Protein AF-A0A819LTK5-F1 (afdb_monomer_lite)

Sequence (86 aa):
MSNFLKSIQPALNEIVYDITGVTLSDRFNPYKKLFEDTIIHRANINVEKSKVEKSIQGLKEKYIIHAQDKKADLLQFLIKRFNNRP

Organism: NCBI:txid433720

Foldseek 3Di:
DDPVCVVCVVVLQVVLCVVPVDHPPDPDDVSSVVVSVVCVVCVPDDDDPVVVVVVLVVVLVVCVVVVNNVVSVVSVVVVVCVVPDD

pLDDT: mean 87.12, std 10.28, range [57.06, 98.31]

Structure (mmCIF, N/CA/C/O backbone):
data_AF-A0A819LTK5-F1
#
_entry.id   AF-A0A819LTK5-F1
#
loop_
_atom_site.group_PDB
_atom_site.id
_atom_site.type_symbol
_atom_site.label_atom_id
_atom_site.label_alt_id
_atom_site.label_comp_id
_atom_site.label_asym_id
_atom_site.label_entity_id
_atom_site.label_seq_id
_atom_site.pdbx_PDB_ins_code
_atom_site.Cartn_x
_atom_site.Cartn_y
_atom_site.Cartn_z
_atom_site.occupancy
_atom_site.B_iso_or_equiv
_atom_site.auth_seq_id
_atom_site.auth_comp_id
_atom_site.auth_asym_id
_atom_site.auth_atom_id
_atom_site.pdbx_PDB_model_num
ATOM 1 N N . MET A 1 1 ? 24.447 -2.730 -14.387 1.00 58.28 1 MET A N 1
ATOM 2 C CA . MET A 1 1 ? 23.076 -3.030 -13.910 1.00 58.28 1 MET A CA 1
ATOM 3 C C . MET A 1 1 ? 23.131 -4.244 -12.982 1.00 58.28 1 MET A C 1
ATOM 5 O O . MET A 1 1 ? 23.583 -5.285 -13.451 1.00 58.28 1 MET A O 1
ATOM 9 N N . SER A 1 2 ? 22.761 -4.115 -11.696 1.00 71.88 2 SER A N 1
ATOM 10 C CA . SER A 1 2 ? 22.848 -5.212 -10.705 1.00 71.88 2 SER A CA 1
ATOM 11 C C . SER A 1 2 ? 21.913 -6.384 -11.050 1.00 71.88 2 SER A C 1
ATOM 13 O O . SER A 1 2 ? 20.883 -6.185 -11.697 1.00 71.88 2 SER A O 1
ATOM 15 N N . ASN A 1 3 ? 22.251 -7.607 -10.618 1.00 79.69 3 ASN A N 1
ATOM 16 C CA . ASN A 1 3 ? 21.407 -8.797 -10.834 1.00 79.69 3 ASN A CA 1
ATOM 17 C C . ASN A 1 3 ? 20.024 -8.658 -10.176 1.00 79.69 3 ASN A C 1
ATOM 19 O O . ASN A 1 3 ? 19.036 -9.123 -10.732 1.00 79.69 3 ASN A O 1
ATOM 23 N N . PHE A 1 4 ? 19.957 -7.946 -9.050 1.00 82.31 4 PHE A N 1
ATOM 24 C CA . PHE A 1 4 ? 18.714 -7.602 -8.364 1.00 82.31 4 PHE A CA 1
ATOM 25 C C . PHE A 1 4 ? 17.804 -6.699 -9.209 1.00 82.31 4 PHE A C 1
ATOM 27 O O . PHE A 1 4 ? 16.631 -6.998 -9.393 1.00 82.31 4 PHE A O 1
ATOM 34 N N . LEU A 1 5 ? 18.337 -5.615 -9.787 1.00 79.25 5 LEU A N 1
ATOM 35 C CA . LEU A 1 5 ? 17.518 -4.727 -10.618 1.00 79.25 5 LEU A CA 1
ATOM 36 C C . LEU A 1 5 ? 16.999 -5.444 -11.856 1.00 79.25 5 LEU A C 1
ATOM 38 O O . LEU A 1 5 ? 15.851 -5.244 -12.228 1.00 79.25 5 LEU A O 1
ATOM 42 N N . LYS A 1 6 ? 17.824 -6.304 -12.467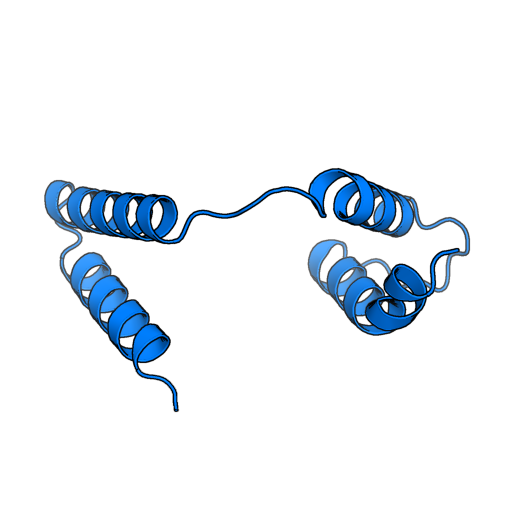 1.00 84.94 6 LYS A N 1
ATOM 43 C CA . LYS A 1 6 ? 17.410 -7.131 -13.607 1.00 84.94 6 LYS A CA 1
ATOM 44 C C . LYS A 1 6 ? 16.259 -8.073 -13.247 1.00 84.94 6 LYS A C 1
ATOM 46 O O . LYS A 1 6 ? 15.349 -8.209 -14.058 1.00 84.94 6 LYS A O 1
ATOM 51 N N . SER A 1 7 ? 16.272 -8.689 -12.061 1.00 88.00 7 SER A N 1
ATOM 52 C CA . SER A 1 7 ? 15.225 -9.640 -11.664 1.00 88.00 7 SER A CA 1
ATOM 53 C C . SER A 1 7 ? 13.875 -8.978 -11.390 1.00 88.00 7 SER A C 1
ATOM 55 O O . SER A 1 7 ? 12.850 -9.630 -11.546 1.00 88.00 7 SER A O 1
ATOM 57 N N . ILE A 1 8 ? 13.855 -7.693 -11.020 1.00 87.00 8 ILE A N 1
ATOM 58 C CA . ILE A 1 8 ? 12.610 -6.951 -10.767 1.00 87.00 8 ILE A CA 1
ATOM 59 C C . ILE A 1 8 ? 12.106 -6.154 -11.978 1.00 87.00 8 ILE A C 1
ATOM 61 O O . ILE A 1 8 ? 11.036 -5.559 -11.893 1.00 87.00 8 ILE A O 1
ATOM 65 N N . GLN A 1 9 ? 12.840 -6.131 -13.099 1.00 85.12 9 GLN A N 1
ATOM 66 C CA . GLN A 1 9 ? 12.478 -5.329 -14.276 1.00 85.12 9 GLN A CA 1
ATOM 67 C C . GLN A 1 9 ? 11.046 -5.556 -14.783 1.00 85.12 9 GLN A C 1
ATOM 69 O O . GLN A 1 9 ? 10.387 -4.560 -15.068 1.00 85.12 9 GLN A O 1
ATOM 74 N N . PRO A 1 10 ? 10.526 -6.797 -14.895 1.00 87.88 10 PRO A N 1
ATOM 75 C CA . PRO A 1 10 ? 9.154 -7.009 -15.358 1.00 87.88 10 PRO A CA 1
ATOM 76 C C . PRO A 1 10 ? 8.117 -6.339 -14.445 1.00 87.88 10 PRO A C 1
ATOM 78 O O . PRO A 1 10 ? 7.314 -5.543 -14.917 1.00 87.88 10 PRO A O 1
ATOM 81 N N . ALA A 1 11 ? 8.213 -6.560 -13.131 1.00 88.31 11 ALA A N 1
ATOM 82 C CA . ALA A 1 11 ? 7.307 -5.955 -12.153 1.00 88.31 11 ALA A CA 1
ATOM 83 C C . ALA A 1 11 ? 7.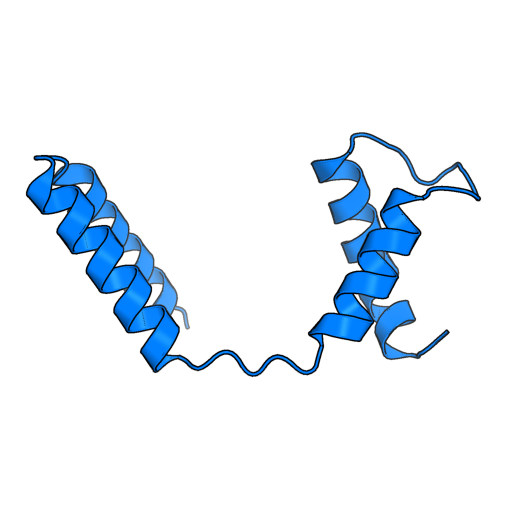456 -4.427 -12.093 1.00 88.31 11 ALA A C 1
ATOM 85 O O . ALA A 1 11 ? 6.478 -3.696 -11.976 1.00 88.31 11 ALA A O 1
ATOM 86 N N . LEU A 1 12 ? 8.687 -3.924 -12.205 1.00 86.69 12 LEU A N 1
ATOM 87 C CA . LEU A 1 12 ? 8.952 -2.491 -12.249 1.00 86.69 12 LEU A CA 1
ATOM 88 C C . LEU A 1 12 ? 8.294 -1.832 -13.462 1.00 86.69 12 LEU A C 1
ATOM 90 O O . LEU A 1 12 ? 7.755 -0.734 -13.360 1.00 86.69 12 LEU A O 1
ATOM 94 N N . ASN A 1 13 ? 8.337 -2.512 -14.604 1.00 84.62 13 ASN A N 1
ATOM 95 C CA . ASN A 1 13 ? 7.745 -2.030 -15.837 1.00 84.62 13 ASN A CA 1
ATOM 96 C C . ASN A 1 13 ? 6.219 -1.930 -15.741 1.00 84.62 13 ASN A C 1
ATOM 98 O O . ASN A 1 13 ? 5.652 -0.925 -16.169 1.00 84.62 13 ASN A O 1
ATOM 102 N N . GLU A 1 14 ? 5.581 -2.941 -15.150 1.00 87.62 14 GLU A N 1
ATOM 103 C CA . GLU A 1 14 ? 4.142 -2.948 -14.872 1.00 87.62 14 GLU A CA 1
ATOM 104 C C . GLU A 1 14 ? 3.761 -1.808 -13.923 1.00 87.62 14 GLU A C 1
ATOM 106 O O . GLU A 1 14 ? 2.901 -1.001 -14.253 1.00 87.62 14 GLU A O 1
ATOM 111 N N . ILE A 1 15 ? 4.483 -1.648 -12.808 1.00 87.62 15 ILE A N 1
ATOM 112 C CA . ILE A 1 15 ? 4.218 -0.581 -11.828 1.00 87.62 15 ILE A CA 1
ATOM 113 C C . ILE A 1 15 ? 4.352 0.814 -12.452 1.00 87.62 15 ILE A C 1
ATOM 115 O O . ILE A 1 15 ? 3.537 1.697 -12.182 1.00 87.62 15 ILE A O 1
ATOM 119 N N . VAL A 1 16 ? 5.376 1.037 -13.283 1.00 85.94 16 VAL A N 1
ATOM 120 C CA . VAL A 1 16 ? 5.549 2.321 -13.977 1.00 85.94 16 VAL A CA 1
ATOM 121 C C . VAL A 1 16 ? 4.361 2.586 -14.899 1.00 85.94 16 VAL A C 1
ATOM 123 O O . VAL A 1 16 ? 3.840 3.702 -14.895 1.00 85.94 16 VAL A O 1
ATOM 126 N N . TYR A 1 17 ? 3.901 1.583 -15.647 1.00 86.94 17 TYR A N 1
ATOM 127 C CA . TYR A 1 17 ? 2.735 1.724 -16.514 1.00 86.94 17 TYR A CA 1
ATOM 128 C C . TYR A 1 17 ? 1.445 1.967 -15.717 1.00 86.94 17 TYR A C 1
ATOM 130 O O . TYR A 1 17 ? 0.740 2.928 -16.005 1.00 86.94 17 TYR A O 1
ATOM 138 N N . ASP A 1 18 ? 1.175 1.182 -14.676 1.00 88.56 18 ASP A N 1
ATOM 139 C CA . ASP A 1 18 ? -0.049 1.289 -13.871 1.00 88.56 18 ASP A CA 1
ATOM 140 C C . ASP A 1 18 ? -0.181 2.652 -13.174 1.00 88.56 18 ASP A C 1
ATOM 142 O O . ASP A 1 18 ? -1.285 3.171 -13.010 1.00 88.56 18 ASP A O 1
ATOM 146 N N . ILE A 1 19 ? 0.944 3.253 -12.770 1.00 87.38 19 ILE A N 1
ATOM 147 C CA . ILE A 1 19 ? 0.959 4.556 -12.092 1.00 87.38 19 ILE A CA 1
ATOM 148 C C . ILE A 1 19 ? 0.937 5.717 -13.091 1.00 87.38 19 ILE A C 1
ATOM 150 O O . ILE A 1 19 ? 0.277 6.725 -12.841 1.00 87.38 19 ILE A O 1
ATOM 154 N N . THR A 1 20 ? 1.698 5.622 -14.186 1.00 84.94 20 THR A N 1
ATOM 155 C CA . THR A 1 20 ? 1.943 6.771 -15.081 1.00 84.94 20 THR A CA 1
ATOM 156 C C . THR A 1 20 ? 1.151 6.722 -16.385 1.00 84.94 20 THR A C 1
ATOM 158 O O . THR A 1 20 ? 1.058 7.735 -17.073 1.00 84.94 20 THR A O 1
ATOM 161 N N . GLY A 1 21 ? 0.603 5.563 -16.754 1.00 82.44 21 GLY A N 1
ATOM 162 C CA . GLY A 1 21 ? -0.009 5.303 -18.060 1.00 82.44 21 GLY A CA 1
ATOM 163 C C . GLY A 1 21 ? 0.989 5.250 -19.224 1.00 82.44 21 GLY A C 1
ATOM 164 O O . GLY A 1 21 ? 0.577 5.130 -20.376 1.00 82.44 21 GLY A O 1
ATOM 165 N N . VAL A 1 22 ? 2.298 5.355 -18.961 1.00 78.62 22 VAL A N 1
ATOM 166 C CA . VAL A 1 22 ? 3.330 5.447 -20.002 1.00 78.62 22 VAL A CA 1
ATOM 167 C C . VAL A 1 22 ? 3.888 4.066 -20.328 1.00 78.62 22 VAL A C 1
ATOM 169 O O . VAL A 1 22 ? 4.508 3.410 -19.489 1.00 78.62 22 VAL A O 1
ATOM 172 N N . THR A 1 23 ? 3.719 3.636 -21.579 1.00 69.44 23 THR A N 1
ATOM 173 C CA . THR A 1 23 ? 4.326 2.407 -22.097 1.00 69.44 23 THR A CA 1
ATOM 174 C C . THR A 1 23 ? 5.824 2.581 -22.339 1.00 69.44 23 THR A C 1
ATOM 176 O O . THR A 1 23 ? 6.298 3.610 -22.810 1.00 69.44 23 THR A O 1
ATOM 179 N N . LEU A 1 24 ? 6.596 1.534 -22.060 1.00 62.06 24 LEU A N 1
ATOM 180 C CA . LEU A 1 24 ? 8.064 1.554 -22.069 1.00 62.06 24 LEU A CA 1
ATOM 181 C C . LEU A 1 24 ? 8.720 1.425 -23.448 1.00 62.06 24 LEU A C 1
ATOM 183 O O . LEU A 1 24 ? 9.916 1.148 -23.537 1.00 62.06 24 LEU A O 1
ATOM 187 N N . SER A 1 25 ? 7.963 1.629 -24.525 1.00 62.44 25 SER A N 1
ATOM 188 C CA . SER A 1 25 ? 8.522 1.714 -25.877 1.00 62.44 25 SER A CA 1
ATOM 189 C C . SER A 1 25 ? 9.513 2.875 -26.023 1.00 62.44 25 SER A C 1
ATOM 191 O O . SER A 1 25 ? 10.388 2.822 -26.889 1.00 62.44 25 SER A O 1
ATOM 193 N N . ASP A 1 26 ? 9.438 3.881 -25.146 1.00 58.72 26 ASP A N 1
ATOM 194 C CA . ASP A 1 26 ? 10.396 4.978 -25.101 1.00 58.72 26 ASP A CA 1
ATOM 195 C C . ASP A 1 26 ? 11.647 4.604 -24.303 1.00 58.72 26 ASP A C 1
ATOM 197 O O . ASP A 1 26 ? 11.645 4.492 -23.075 1.00 58.72 26 ASP A O 1
ATOM 201 N N . ARG A 1 27 ? 12.774 4.494 -25.018 1.00 57.06 27 ARG A N 1
ATOM 202 C CA . ARG A 1 27 ? 14.119 4.254 -24.455 1.00 57.06 27 ARG A CA 1
ATOM 203 C C . ARG A 1 27 ? 14.569 5.327 -23.448 1.00 57.06 27 ARG A C 1
ATOM 205 O O . ARG A 1 27 ? 15.587 5.141 -22.789 1.00 57.06 27 ARG A O 1
ATOM 212 N N . PHE A 1 28 ? 13.816 6.419 -23.319 1.00 60.47 28 PHE A N 1
ATOM 213 C CA . PHE A 1 28 ? 14.051 7.533 -22.405 1.00 60.47 28 PHE A CA 1
ATOM 214 C C . PHE A 1 28 ? 12.853 7.767 -21.477 1.00 60.47 28 PHE A C 1
ATOM 216 O O . PHE A 1 28 ? 12.410 8.898 -21.338 1.00 60.47 28 PHE A O 1
ATOM 223 N N . ASN A 1 29 ? 12.312 6.726 -20.837 1.00 73.56 29 ASN A N 1
ATOM 224 C CA . ASN A 1 29 ? 11.266 6.914 -19.828 1.00 73.56 29 ASN A CA 1
ATOM 225 C C . ASN A 1 29 ? 11.884 7.422 -18.497 1.00 73.56 29 ASN A C 1
ATOM 227 O O . ASN A 1 29 ? 12.504 6.631 -17.773 1.00 73.56 29 ASN A O 1
ATOM 231 N N . PRO A 1 30 ? 11.729 8.717 -18.139 1.00 80.44 30 PRO A N 1
ATOM 232 C CA . PRO A 1 30 ? 12.316 9.278 -16.921 1.00 80.44 30 PRO A CA 1
ATOM 233 C C . PRO A 1 30 ? 11.694 8.694 -15.646 1.00 80.44 30 PRO A C 1
ATOM 235 O O . PRO A 1 30 ? 12.369 8.624 -14.619 1.00 80.44 30 PRO A O 1
ATOM 238 N N . TYR A 1 31 ? 10.443 8.224 -15.707 1.00 82.12 31 TYR A N 1
ATOM 239 C CA . TYR A 1 31 ? 9.771 7.587 -14.577 1.00 82.12 31 TYR A CA 1
ATOM 240 C C . TYR A 1 31 ? 10.426 6.256 -14.239 1.00 82.12 31 TYR A C 1
ATOM 242 O O . TYR A 1 31 ? 10.725 6.000 -13.079 1.00 82.12 31 TYR A O 1
ATOM 250 N N . LYS A 1 32 ? 10.754 5.437 -15.241 1.00 81.69 32 LYS A N 1
ATOM 251 C CA . LYS A 1 32 ? 11.446 4.170 -14.991 1.00 81.69 32 LYS A CA 1
ATOM 252 C C . LYS A 1 32 ? 12.763 4.377 -14.246 1.00 81.69 32 LYS A C 1
ATOM 254 O O . LYS A 1 32 ? 12.990 3.738 -13.223 1.00 81.69 32 LYS A O 1
ATOM 259 N N . LYS A 1 33 ? 13.589 5.317 -14.713 1.00 85.00 33 LYS A N 1
ATOM 260 C CA . LYS A 1 33 ? 14.863 5.641 -14.060 1.00 85.00 33 LYS A CA 1
ATOM 261 C C . LYS A 1 33 ? 14.662 6.140 -12.625 1.00 85.00 33 LYS A C 1
ATOM 263 O O . LYS A 1 33 ? 15.343 5.673 -11.720 1.00 85.00 33 LYS A O 1
ATOM 268 N N . LEU A 1 34 ? 13.688 7.026 -12.403 1.00 87.75 34 LEU A N 1
ATOM 269 C CA . LEU A 1 34 ? 13.348 7.518 -11.065 1.00 87.75 34 LEU A CA 1
ATOM 270 C C . LEU A 1 34 ? 12.973 6.376 -10.105 1.00 87.75 34 LEU A C 1
ATOM 272 O O . LEU A 1 34 ? 13.409 6.374 -8.952 1.00 87.75 34 LEU A O 1
ATOM 276 N N . PHE A 1 35 ? 12.175 5.407 -10.561 1.00 87.44 35 PHE A N 1
ATOM 277 C CA . PHE A 1 35 ? 11.795 4.259 -9.739 1.00 87.44 35 PHE A CA 1
ATOM 278 C C . PHE A 1 35 ? 12.988 3.327 -9.468 1.00 87.44 35 PHE A C 1
ATOM 280 O O . PHE A 1 35 ? 13.160 2.903 -8.326 1.00 87.44 35 PHE A O 1
ATOM 287 N N . GLU A 1 36 ? 13.837 3.050 -10.468 1.00 86.19 36 GLU A N 1
ATOM 288 C CA . GLU A 1 36 ? 15.081 2.281 -10.281 1.00 86.19 36 GLU A CA 1
ATOM 289 C C . GLU A 1 36 ? 15.981 2.930 -9.220 1.00 86.19 36 GLU A C 1
ATOM 291 O O . GLU A 1 36 ? 16.354 2.276 -8.243 1.00 86.19 36 GLU A O 1
ATOM 296 N N . ASP A 1 37 ? 16.257 4.230 -9.361 1.00 88.38 37 ASP A N 1
ATOM 297 C CA . ASP A 1 37 ? 17.088 4.998 -8.429 1.00 88.38 37 ASP A CA 1
ATOM 298 C C . ASP A 1 37 ? 16.480 5.007 -7.014 1.00 88.38 37 ASP A C 1
ATOM 300 O O . ASP A 1 37 ? 17.186 4.826 -6.017 1.00 88.38 37 ASP A O 1
ATOM 304 N N . THR A 1 38 ? 15.152 5.139 -6.913 1.00 88.31 38 THR A N 1
ATOM 305 C CA . THR A 1 38 ? 14.431 5.122 -5.631 1.00 88.31 38 THR A CA 1
ATOM 306 C C . THR A 1 38 ? 14.545 3.773 -4.928 1.00 88.31 38 THR A C 1
ATOM 308 O O . THR A 1 38 ? 14.790 3.736 -3.720 1.00 88.31 38 THR A O 1
ATOM 311 N N . ILE A 1 39 ? 14.392 2.666 -5.661 1.00 86.81 39 ILE A N 1
ATOM 312 C CA . ILE A 1 39 ? 14.506 1.316 -5.098 1.00 86.81 39 ILE A CA 1
ATOM 313 C C . ILE A 1 39 ? 15.923 1.086 -4.574 1.00 86.81 39 ILE A C 1
ATOM 315 O O . ILE A 1 39 ? 16.075 0.626 -3.447 1.00 86.81 39 ILE A O 1
ATOM 319 N N . ILE A 1 40 ? 16.956 1.453 -5.340 1.00 85.12 40 ILE A N 1
ATOM 320 C CA . ILE A 1 40 ? 18.357 1.307 -4.911 1.00 85.12 40 ILE A CA 1
ATOM 321 C C . ILE A 1 40 ? 18.618 2.122 -3.642 1.00 85.12 40 ILE A C 1
ATOM 323 O O . ILE A 1 40 ? 19.185 1.607 -2.680 1.00 85.12 40 ILE A O 1
ATOM 327 N N . HIS A 1 41 ? 18.184 3.385 -3.623 1.00 86.81 41 HIS A N 1
ATOM 328 C CA . HIS A 1 41 ? 18.440 4.282 -2.500 1.00 86.81 41 HIS A CA 1
ATOM 329 C C . HIS A 1 41 ? 17.693 3.860 -1.225 1.00 86.81 41 HIS A C 1
ATOM 331 O O . HIS A 1 41 ? 18.195 4.045 -0.117 1.00 86.81 41 HIS A O 1
ATOM 337 N N . ARG A 1 42 ? 16.499 3.269 -1.367 1.00 83.12 42 ARG A N 1
ATOM 338 C CA . ARG A 1 42 ? 15.650 2.856 -0.239 1.00 83.12 42 ARG A CA 1
ATOM 339 C C . ARG A 1 42 ? 15.758 1.377 0.128 1.00 83.12 42 ARG A C 1
ATOM 341 O O . ARG A 1 42 ? 15.159 0.979 1.124 1.00 83.12 42 ARG A O 1
ATOM 348 N N . ALA A 1 43 ? 16.540 0.582 -0.604 1.00 77.44 43 ALA A N 1
ATOM 349 C CA . ALA A 1 43 ? 16.687 -0.860 -0.376 1.00 77.44 43 ALA A CA 1
ATOM 350 C C . ALA A 1 43 ? 17.156 -1.215 1.047 1.00 77.44 43 ALA A C 1
ATOM 352 O O . ALA A 1 43 ? 16.854 -2.297 1.538 1.00 77.44 43 ALA A O 1
ATOM 353 N N . ASN A 1 44 ? 17.859 -0.299 1.719 1.00 78.12 44 ASN A N 1
ATOM 354 C CA . ASN A 1 44 ? 18.421 -0.517 3.054 1.00 78.12 44 ASN A CA 1
ATOM 355 C C . ASN A 1 44 ? 17.524 -0.019 4.200 1.00 78.12 44 ASN A C 1
ATOM 357 O O . ASN A 1 44 ? 17.944 -0.032 5.358 1.00 78.12 44 ASN A O 1
ATOM 361 N N . ILE A 1 45 ? 16.304 0.450 3.915 1.00 84.38 45 ILE A N 1
ATOM 362 C CA . ILE A 1 45 ? 15.380 0.875 4.970 1.00 84.38 45 ILE A CA 1
ATOM 363 C C . ILE A 1 45 ? 14.832 -0.371 5.670 1.00 84.38 45 ILE A C 1
ATOM 365 O O . ILE A 1 45 ? 14.013 -1.101 5.117 1.00 84.38 45 ILE A O 1
ATOM 369 N N . ASN A 1 46 ? 15.255 -0.591 6.915 1.00 85.94 46 ASN A N 1
ATOM 370 C CA . ASN A 1 46 ? 14.676 -1.623 7.764 1.00 85.94 46 ASN A CA 1
ATOM 371 C C . ASN A 1 46 ? 13.304 -1.164 8.288 1.00 85.94 46 ASN A C 1
ATOM 373 O O . ASN A 1 46 ? 13.204 -0.163 9.001 1.00 85.94 46 ASN A O 1
ATOM 377 N N . VAL A 1 47 ? 12.244 -1.893 7.940 1.00 88.00 47 VAL A N 1
ATOM 378 C CA . VAL A 1 47 ? 10.881 -1.610 8.406 1.00 88.00 47 VAL A CA 1
ATOM 379 C C . VAL A 1 47 ? 10.600 -2.433 9.661 1.00 88.00 47 VAL A C 1
ATOM 381 O O . VAL A 1 47 ? 10.364 -3.637 9.601 1.00 88.00 47 VAL A O 1
ATOM 384 N N . GLU A 1 48 ? 10.601 -1.777 10.821 1.00 92.69 48 GLU A N 1
ATOM 385 C CA . GLU A 1 48 ? 10.275 -2.427 12.094 1.00 92.69 48 GLU A CA 1
ATOM 386 C C . GLU A 1 48 ? 8.781 -2.768 12.178 1.00 92.69 48 GLU A C 1
ATOM 388 O O . GLU A 1 48 ? 7.922 -1.881 12.182 1.00 92.69 48 GLU A O 1
ATOM 393 N N . LYS A 1 49 ? 8.467 -4.059 12.335 1.00 89.69 49 LYS A N 1
ATOM 394 C CA . LYS A 1 49 ? 7.088 -4.558 12.461 1.00 89.69 49 LYS A CA 1
ATOM 395 C C . LYS A 1 49 ? 6.293 -3.836 13.556 1.00 89.69 49 LYS A C 1
ATOM 397 O O . LYS A 1 49 ? 5.160 -3.428 13.321 1.00 89.69 49 LYS A O 1
ATOM 402 N N . SER A 1 50 ? 6.907 -3.600 14.716 1.00 93.31 50 SER A N 1
ATOM 403 C CA . SER A 1 50 ? 6.265 -2.923 15.850 1.00 93.31 50 SER A CA 1
ATOM 404 C C . SER A 1 50 ? 5.867 -1.474 15.541 1.00 93.31 50 SER A C 1
ATOM 406 O O . SER A 1 50 ? 4.844 -0.998 16.034 1.00 93.31 50 SER A O 1
ATOM 408 N N . LYS A 1 51 ? 6.634 -0.761 14.701 1.00 94.94 51 LYS A N 1
ATOM 409 C CA . LYS A 1 51 ? 6.281 0.592 14.243 1.00 94.94 51 LYS A CA 1
ATOM 410 C C . LYS A 1 51 ? 5.070 0.552 13.316 1.00 94.94 51 LYS A C 1
ATOM 412 O O . LYS A 1 51 ? 4.158 1.357 13.485 1.00 94.94 51 LYS A O 1
ATOM 417 N N . VAL A 1 52 ? 5.024 -0.416 12.400 1.00 94.19 52 VAL A N 1
ATOM 418 C CA . VAL A 1 52 ? 3.882 -0.613 11.491 1.00 94.19 52 VAL A CA 1
ATOM 419 C C . VAL A 1 52 ? 2.608 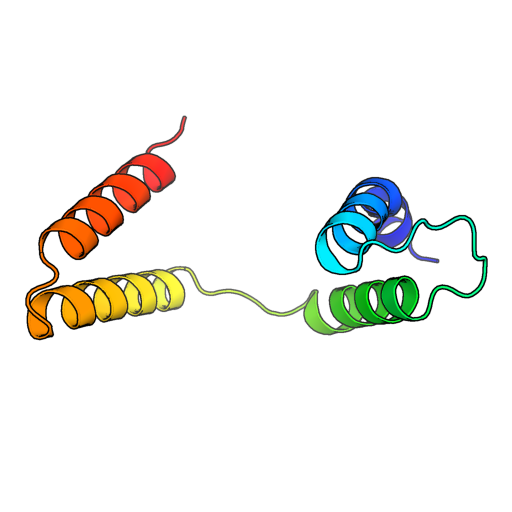-0.946 12.272 1.00 94.19 52 VAL A C 1
ATOM 421 O O . VAL A 1 52 ? 1.566 -0.338 12.035 1.00 94.19 52 VAL A O 1
ATOM 424 N N . GLU A 1 53 ? 2.692 -1.850 13.250 1.00 93.62 53 GLU A N 1
ATOM 425 C CA . GLU A 1 53 ? 1.560 -2.219 14.111 1.00 93.62 53 GLU A CA 1
ATOM 426 C C . GLU A 1 53 ? 1.026 -1.019 14.903 1.00 93.62 53 GLU A C 1
ATOM 428 O O . GLU A 1 53 ? -0.186 -0.797 14.939 1.00 93.62 53 GLU A O 1
ATOM 433 N N . LYS A 1 54 ? 1.916 -0.186 15.462 1.00 96.62 54 LYS A N 1
ATOM 434 C CA . LYS A 1 54 ? 1.526 1.065 16.132 1.00 96.62 54 LYS A CA 1
ATOM 435 C C . LYS A 1 54 ? 0.830 2.041 15.181 1.00 96.62 54 LYS A C 1
ATOM 437 O O . LYS A 1 54 ? -0.181 2.630 15.556 1.00 96.62 54 LYS A O 1
ATOM 442 N N . SER A 1 55 ? 1.325 2.201 13.952 1.00 97.06 55 SER A N 1
ATOM 443 C CA . SER A 1 55 ? 0.685 3.069 12.953 1.00 97.06 55 SER A CA 1
ATOM 444 C C . SER A 1 55 ? -0.705 2.570 12.543 1.00 97.06 55 SER A C 1
ATOM 446 O O . SER A 1 55 ? -1.625 3.375 12.410 1.00 97.06 55 SER A O 1
ATOM 448 N N . ILE A 1 56 ? -0.885 1.254 12.389 1.00 96.69 56 ILE A N 1
ATOM 449 C CA . ILE A 1 56 ? -2.194 0.641 12.107 1.00 96.69 56 ILE A CA 1
ATOM 450 C C . ILE A 1 56 ? -3.165 0.887 13.266 1.00 96.69 56 ILE A C 1
ATOM 452 O O . ILE A 1 56 ? -4.314 1.268 13.036 1.00 96.69 56 ILE A O 1
ATOM 456 N N . GLN A 1 57 ? -2.705 0.702 14.505 1.00 95.75 57 GLN A N 1
ATOM 457 C CA . GLN A 1 57 ? -3.516 0.943 15.695 1.00 95.75 57 GLN A CA 1
ATOM 458 C C . GLN A 1 57 ? -3.950 2.415 15.790 1.00 95.75 57 GLN A C 1
ATOM 460 O O . GLN A 1 57 ? -5.137 2.689 15.962 1.00 95.75 57 GLN A O 1
ATOM 465 N N . GLY A 1 58 ? -3.031 3.359 15.559 1.00 97.62 58 GLY A N 1
ATOM 466 C CA . GLY A 1 58 ? -3.360 4.788 15.525 1.00 97.62 58 GLY A CA 1
ATOM 467 C C . GLY A 1 58 ? -4.357 5.155 14.417 1.00 97.62 58 GLY A C 1
ATOM 468 O O . GLY A 1 58 ? -5.238 5.990 14.620 1.00 97.62 58 GLY A O 1
ATOM 469 N N . LEU A 1 59 ? -4.287 4.499 13.250 1.00 97.88 59 LEU A N 1
ATOM 470 C CA . LEU A 1 59 ? -5.280 4.684 12.186 1.00 97.88 59 LEU A CA 1
ATOM 471 C C . LEU A 1 59 ? -6.672 4.187 12.609 1.00 97.88 59 LEU A C 1
ATOM 473 O O . LEU A 1 59 ? -7.669 4.862 12.345 1.00 97.88 59 LEU A O 1
ATOM 477 N N . LYS A 1 60 ? -6.746 3.039 13.292 1.00 97.06 60 LYS A N 1
ATOM 478 C CA . LYS A 1 60 ? -8.001 2.509 13.839 1.00 97.06 60 LYS A CA 1
ATOM 479 C C . LYS A 1 60 ? -8.609 3.470 14.864 1.00 97.06 60 LYS A C 1
ATOM 481 O O . LYS A 1 60 ? -9.792 3.788 14.771 1.00 97.06 60 LYS A O 1
ATOM 486 N N . GLU A 1 61 ? -7.803 3.963 15.802 1.00 97.75 61 GLU A N 1
ATOM 487 C CA . GLU A 1 61 ? -8.229 4.943 16.810 1.00 97.75 61 GLU A CA 1
ATOM 488 C C . GLU A 1 61 ? -8.746 6.227 16.162 1.00 97.75 61 GLU A C 1
ATOM 490 O O . GLU A 1 61 ? -9.807 6.726 16.534 1.00 97.75 61 GLU A O 1
ATOM 495 N N . LYS A 1 62 ? -8.062 6.715 15.118 1.00 98.31 62 LYS A N 1
ATOM 496 C CA . LYS A 1 62 ? -8.526 7.867 14.342 1.00 98.31 62 LYS A CA 1
ATOM 497 C C . LYS A 1 62 ? -9.915 7.626 13.751 1.00 98.31 62 LYS A C 1
ATOM 499 O O . LYS A 1 62 ? -10.743 8.532 13.809 1.00 98.31 62 LYS A O 1
ATOM 504 N N . TYR A 1 63 ? -10.189 6.444 13.195 1.00 98.19 63 TYR A N 1
ATOM 505 C CA . TYR A 1 63 ? -11.523 6.129 12.675 1.00 98.19 63 TYR A CA 1
ATOM 506 C C . TYR A 1 63 ? -12.591 6.140 13.769 1.00 98.19 63 TYR A C 1
ATOM 508 O O . TYR A 1 63 ? -13.645 6.732 13.551 1.00 98.19 63 TYR A O 1
ATOM 516 N N . ILE A 1 64 ? -12.302 5.574 14.942 1.00 96.31 64 ILE A N 1
ATOM 517 C CA . ILE A 1 64 ? -13.228 5.573 16.086 1.00 96.31 64 ILE A CA 1
ATOM 518 C C . ILE A 1 64 ? -13.520 7.008 16.552 1.00 96.31 64 ILE A C 1
ATOM 520 O O . ILE A 1 64 ? -14.679 7.389 16.681 1.00 96.31 64 ILE A O 1
ATOM 524 N N . ILE A 1 65 ? -12.486 7.844 16.714 1.00 97.94 65 ILE A N 1
ATOM 525 C CA . ILE A 1 65 ? -12.631 9.255 17.127 1.00 97.94 65 ILE A CA 1
ATOM 526 C C . ILE A 1 65 ? -13.543 10.040 16.170 1.00 97.94 65 ILE A C 1
ATOM 528 O O . ILE A 1 65 ? -14.269 10.931 16.598 1.00 97.94 65 ILE A O 1
ATOM 532 N N . HIS A 1 66 ? -13.532 9.705 14.877 1.00 97.94 66 HIS A N 1
ATOM 533 C CA . HIS A 1 66 ? -14.353 10.366 13.857 1.00 97.94 66 H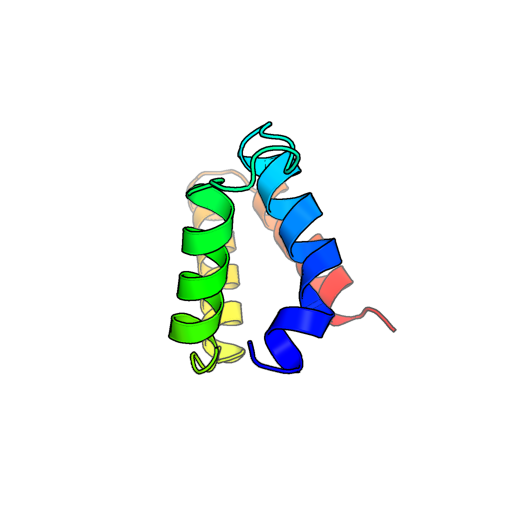IS A CA 1
ATOM 534 C C . HIS A 1 66 ? -15.688 9.644 13.586 1.00 97.94 66 HIS A C 1
ATOM 536 O O . HIS A 1 66 ? -16.287 9.875 12.534 1.00 97.94 66 HIS A O 1
ATOM 542 N N . ALA A 1 67 ? -16.138 8.759 14.486 1.00 96.75 67 ALA A N 1
ATOM 543 C CA . ALA A 1 67 ? -17.367 7.965 14.350 1.00 96.75 67 ALA A CA 1
ATOM 544 C C . ALA A 1 67 ? -17.442 7.157 13.033 1.00 96.75 67 ALA A C 1
ATOM 546 O O . ALA A 1 67 ? -18.496 6.998 12.415 1.00 96.75 67 ALA A O 1
ATOM 547 N N . GLN A 1 68 ? -16.294 6.659 12.565 1.00 97.81 68 GLN A N 1
ATOM 548 C CA . GLN A 1 68 ? -16.163 5.808 11.379 1.00 97.81 68 GLN A CA 1
ATOM 549 C C . GLN A 1 68 ? -15.982 4.333 11.774 1.00 97.81 68 GLN A C 1
ATOM 551 O O . GLN A 1 68 ? -15.106 3.649 11.239 1.00 97.81 68 GLN A O 1
ATOM 556 N N . ASP A 1 69 ? -16.813 3.823 12.687 1.00 95.06 69 ASP A N 1
ATOM 557 C CA . ASP A 1 69 ? -16.642 2.500 13.314 1.00 95.06 69 ASP A CA 1
ATOM 558 C C . ASP A 1 69 ? -16.568 1.361 12.291 1.00 95.06 69 ASP A C 1
ATOM 560 O O . ASP A 1 69 ? -15.663 0.533 12.340 1.00 95.06 69 ASP A O 1
ATOM 564 N N . LYS A 1 70 ? -17.406 1.402 11.244 1.00 97.31 70 LYS A N 1
ATOM 565 C CA . LYS A 1 70 ? -17.359 0.415 10.148 1.00 97.31 70 LYS A CA 1
ATOM 566 C C . LYS A 1 70 ? -15.990 0.341 9.461 1.00 97.31 70 LYS A C 1
ATOM 568 O O . LYS A 1 70 ? -15.583 -0.732 9.021 1.00 97.31 70 LYS A O 1
ATOM 573 N N . LYS A 1 71 ? -15.274 1.468 9.344 1.00 97.62 71 LYS A N 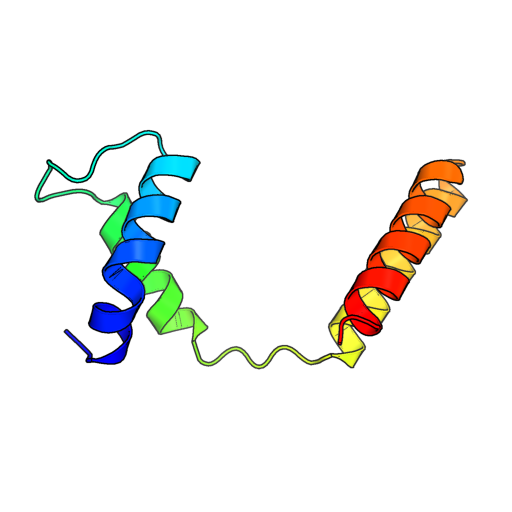1
ATOM 574 C CA . LYS A 1 71 ? -13.914 1.491 8.779 1.00 97.62 71 LYS A CA 1
ATOM 575 C C . LYS A 1 71 ? -12.890 0.952 9.775 1.00 97.62 71 LYS A C 1
ATOM 577 O O . LYS A 1 71 ? -11.973 0.253 9.353 1.00 97.62 71 LYS A O 1
ATOM 582 N N . ALA A 1 72 ? -13.052 1.242 11.067 1.00 97.25 72 ALA A N 1
ATOM 583 C CA . ALA A 1 72 ? -12.211 0.681 12.124 1.00 97.25 72 ALA A CA 1
ATOM 584 C C . ALA A 1 72 ? -12.333 -0.853 12.190 1.00 97.25 72 ALA A C 1
ATOM 586 O O . ALA A 1 72 ? -11.317 -1.553 12.225 1.00 97.25 72 ALA A O 1
ATOM 587 N N . ASP A 1 73 ? -13.561 -1.368 12.120 1.00 96.62 73 ASP A N 1
ATOM 588 C CA . ASP A 1 73 ? -13.859 -2.800 12.131 1.00 96.62 73 ASP A CA 1
ATOM 589 C C . ASP A 1 73 ? -13.324 -3.495 10.878 1.00 96.62 73 ASP A C 1
ATOM 591 O O . ASP A 1 73 ? -12.652 -4.526 10.968 1.00 96.62 73 ASP A O 1
ATOM 595 N N . LEU A 1 74 ? -13.555 -2.899 9.701 1.00 97.69 74 LEU A N 1
ATOM 596 C CA . LEU A 1 74 ? -13.027 -3.418 8.442 1.00 97.69 74 LEU A CA 1
ATOM 597 C C . LEU A 1 74 ? -11.494 -3.456 8.454 1.00 97.69 74 LEU A C 1
ATOM 599 O O . LEU A 1 74 ? -10.907 -4.463 8.054 1.00 97.69 74 LEU A O 1
ATOM 603 N N . LEU 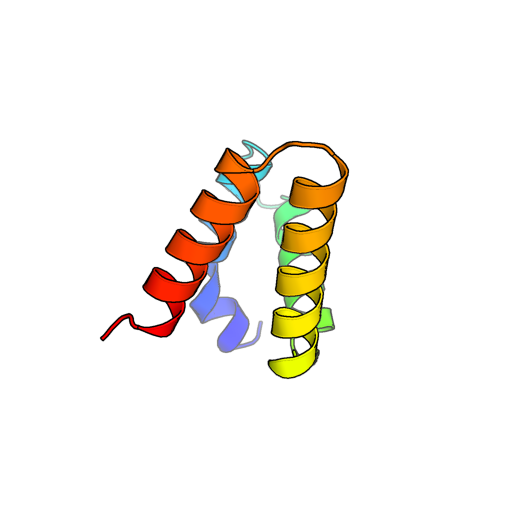A 1 75 ? -10.838 -2.399 8.945 1.00 97.25 75 LEU A N 1
ATOM 604 C CA . LEU A 1 75 ? -9.383 -2.366 9.085 1.00 97.25 75 LEU A CA 1
ATOM 605 C C . LEU A 1 75 ? -8.898 -3.506 9.991 1.00 97.25 75 LEU A C 1
ATOM 607 O O . LEU A 1 75 ? -8.008 -4.261 9.598 1.00 97.25 75 LEU A O 1
ATOM 611 N N . GLN A 1 76 ? -9.509 -3.688 11.166 1.00 95.06 76 GLN A N 1
ATOM 612 C CA . GLN A 1 76 ? -9.137 -4.769 12.082 1.00 95.06 76 GLN A CA 1
ATOM 613 C C . GLN A 1 76 ? -9.326 -6.154 11.448 1.00 95.06 76 GLN A C 1
ATOM 615 O O . GLN A 1 76 ? -8.457 -7.020 11.587 1.00 95.06 76 GLN A O 1
ATOM 620 N N . PHE A 1 77 ? -10.431 -6.364 10.730 1.00 96.00 77 PHE A N 1
ATOM 621 C CA . PHE A 1 77 ? -10.695 -7.610 10.017 1.00 96.00 77 PHE A CA 1
ATOM 622 C C . PHE A 1 77 ? -9.629 -7.898 8.951 1.00 96.00 77 PHE A C 1
ATOM 624 O O . PHE A 1 77 ? -9.075 -9.001 8.917 1.00 96.00 77 PHE A O 1
ATOM 631 N N . LEU A 1 78 ? -9.302 -6.913 8.107 1.00 96.12 78 LEU A N 1
ATOM 632 C CA . LEU A 1 78 ? -8.316 -7.065 7.034 1.00 96.12 78 LEU A CA 1
ATOM 633 C C . LEU A 1 78 ? -6.916 -7.359 7.581 1.00 96.12 78 LEU A C 1
ATOM 635 O O . LEU A 1 78 ? -6.234 -8.242 7.059 1.00 96.12 78 LEU A O 1
ATOM 639 N N . ILE A 1 79 ? -6.513 -6.686 8.662 1.00 94.69 79 ILE A N 1
ATOM 640 C CA . ILE A 1 79 ? -5.219 -6.927 9.312 1.00 94.69 79 ILE A CA 1
ATOM 641 C C . ILE A 1 79 ? -5.172 -8.315 9.954 1.00 94.69 79 ILE A C 1
ATOM 643 O O . ILE A 1 79 ? -4.202 -9.048 9.753 1.00 94.69 79 ILE A O 1
ATOM 647 N N . LYS A 1 80 ? -6.237 -8.737 10.651 1.00 93.56 80 LYS A N 1
ATOM 648 C CA . LYS A 1 80 ? -6.327 -10.102 11.193 1.00 93.56 80 LYS A CA 1
ATOM 649 C C . LYS A 1 80 ? -6.232 -11.142 10.075 1.00 93.56 80 LYS A C 1
ATOM 651 O O . LYS A 1 80 ? -5.511 -12.124 10.226 1.00 93.56 80 LYS A O 1
ATOM 656 N N . ARG A 1 81 ? -6.915 -10.925 8.946 1.00 94.62 81 ARG A N 1
ATOM 657 C CA . ARG A 1 81 ? -6.837 -11.817 7.783 1.00 94.62 81 ARG A CA 1
ATOM 658 C C . ARG A 1 81 ? -5.438 -11.846 7.170 1.00 94.62 81 ARG A C 1
ATOM 660 O O . ARG A 1 81 ? -5.009 -12.911 6.755 1.00 94.62 81 ARG A O 1
ATOM 667 N N . PHE A 1 82 ? -4.742 -10.712 7.089 1.00 92.44 82 PHE A N 1
ATOM 668 C CA . PHE A 1 82 ? -3.378 -10.635 6.557 1.00 92.44 82 PHE A CA 1
ATOM 669 C C . PHE A 1 82 ? -2.365 -11.373 7.442 1.00 92.44 82 PHE A C 1
ATOM 671 O O . PHE A 1 82 ? -1.576 -12.157 6.928 1.00 92.44 82 PHE A O 1
ATOM 678 N N . ASN A 1 83 ? -2.437 -11.186 8.763 1.00 88.75 83 ASN A N 1
ATOM 679 C CA . ASN A 1 83 ? -1.503 -11.800 9.713 1.00 88.75 83 ASN A CA 1
ATOM 680 C C . ASN A 1 83 ? -1.697 -13.314 9.896 1.00 88.75 83 ASN A C 1
ATOM 682 O O . ASN A 1 83 ? -0.786 -13.975 10.376 1.00 88.75 83 ASN A O 1
ATOM 686 N N . ASN A 1 84 ? -2.869 -13.851 9.541 1.00 91.38 84 ASN A N 1
ATOM 687 C CA . ASN A 1 84 ? -3.190 -15.280 9.640 1.00 91.38 84 ASN A CA 1
ATOM 688 C C . ASN A 1 84 ? -3.290 -15.954 8.257 1.00 91.38 84 ASN A C 1
ATOM 690 O O . ASN A 1 84 ? -4.025 -16.931 8.104 1.00 91.38 84 ASN A O 1
ATOM 694 N N . ARG A 1 85 ? -2.630 -15.409 7.224 1.00 83.88 85 ARG A N 1
ATOM 695 C CA . ARG A 1 85 ? -2.505 -16.118 5.940 1.00 83.88 85 ARG A CA 1
ATOM 696 C C . ARG A 1 85 ? -1.581 -17.335 6.138 1.00 83.88 85 ARG A C 1
ATOM 698 O O . ARG A 1 85 ? -0.575 -17.163 6.826 1.00 83.88 85 ARG A O 1
ATOM 705 N N . PRO A 1 86 ? -1.932 -18.523 5.606 1.00 67.75 86 PRO A N 1
ATOM 706 C CA . PRO A 1 86 ? -1.036 -19.678 5.609 1.00 67.75 86 PRO A CA 1
ATOM 707 C C . PRO A 1 86 ? 0.246 -19.400 4.818 1.00 67.75 86 PRO A C 1
ATOM 709 O O . PRO A 1 86 ? 0.195 -18.558 3.887 1.00 67.75 86 PRO A O 1
#

Radius of gyration: 18.41 Å; chains: 1; bounding box: 40×30×43 Å

Secondary structure (DSSP, 8-state):
--HHHHHHHHHHHHHHHHHH---TTSTT-HHHHHHHHHHHHHTT----HHHHHHHHHHHHHHHHHTT-HHHHHHHHHHHHHHHT--